Protein AF-G9L1Z5-F1 (afdb_monomer_lite)

InterPro domains:
  IPR001197 Large ribosomal subunit protein uL16, eukaryota/archaea [PTHR11726] (1-67)
  IPR016180 Large ribosomal subunit protein uL16 domain [cd01433] (2-67)
  IPR018255 Large ribosoma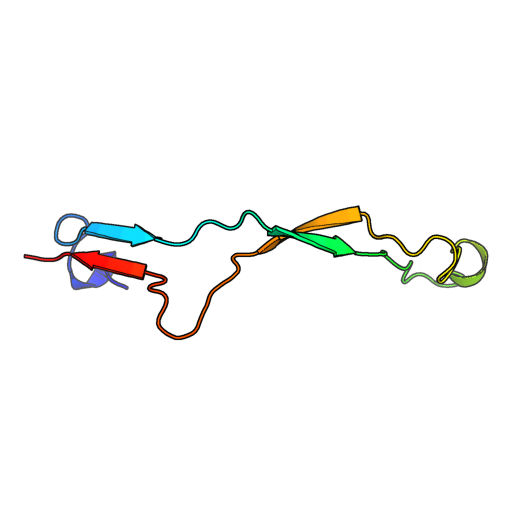l subunit protein uL16, conserved site, eukaryota/archaea [PS01257] (34-55)
  IPR036920 Large ribosomal subunit protein uL16 superfamily [G3DSA:3.90.1170.10] (1-67)
  IPR036920 Large ribosomal subunit protein uL16 superfamily [SSF54686] (1-67)
  IPR047873 Large ribosomal subunit protein uL16 [PF00252] (4-64)

Radius of gyration: 21.02 Å; chains: 1; bounding box: 39×22×53 Å

Organism: Mustela putorius furo (NCBI:txid9669)

Sequence (67 aa):
YMAKFAGKDAFHLRVRVHPFHVLRINKMLSCAGADRLQTGMRGAFGKPQGTCARVSIGQVLLSVRCK

Foldseek 3Di:
DCCVPVNDPQKDKDFPWDFPAFDWFQDQDPDPPSVVVDPVCVVGTGDTDDTGTDDDVPDDGMDMDGD

Structure (mmCIF, N/CA/C/O backbone):
data_AF-G9L1Z5-F1
#
_entry.id   AF-G9L1Z5-F1
#
loop_
_atom_site.group_PDB
_atom_site.id
_atom_site.type_symbol
_atom_site.label_atom_id
_atom_site.label_alt_id
_atom_site.label_comp_id
_atom_site.label_asym_id
_atom_site.label_entity_id
_atom_site.label_seq_id
_atom_site.pdbx_PDB_ins_code
_atom_site.Cartn_x
_atom_site.Cartn_y
_atom_site.Cartn_z
_atom_site.occupancy
_atom_site.B_iso_or_equiv
_atom_site.auth_seq_id
_atom_site.auth_comp_id
_atom_site.auth_asym_id
_atom_site.auth_atom_id
_atom_site.pdbx_PDB_model_num
ATOM 1 N N . TYR A 1 1 ? 0.470 9.707 18.014 1.00 85.50 1 TYR A N 1
ATOM 2 C CA . TYR A 1 1 ? -0.763 10.273 18.597 1.00 85.50 1 TYR A CA 1
ATOM 3 C C . TYR A 1 1 ? -1.303 9.382 19.712 1.00 85.50 1 TYR A C 1
ATOM 5 O O . TYR A 1 1 ? -1.190 9.774 20.862 1.00 85.50 1 TYR A O 1
ATOM 13 N N . MET A 1 2 ? -1.767 8.160 19.423 1.00 85.81 2 MET A N 1
ATOM 14 C CA . MET A 1 2 ? -2.388 7.286 20.438 1.00 85.81 2 MET A CA 1
ATOM 15 C C . MET A 1 2 ? -1.509 7.009 21.666 1.00 85.81 2 MET A C 1
ATOM 17 O O . MET A 1 2 ? -1.973 7.174 22.783 1.00 85.81 2 MET A O 1
ATOM 21 N N . ALA A 1 3 ? -0.215 6.734 21.483 1.00 87.56 3 ALA A N 1
ATOM 22 C CA . ALA A 1 3 ? 0.706 6.543 22.608 1.00 87.56 3 ALA A CA 1
ATOM 23 C C . ALA A 1 3 ? 0.871 7.786 23.510 1.00 87.56 3 ALA A C 1
ATOM 25 O O . ALA A 1 3 ? 1.107 7.637 24.701 1.00 87.56 3 ALA A O 1
ATOM 26 N N . LYS A 1 4 ? 0.732 9.000 22.954 1.00 89.81 4 LYS A N 1
ATOM 27 C CA . LYS A 1 4 ? 0.874 10.262 23.700 1.00 89.81 4 LYS A CA 1
ATOM 28 C C . LYS A 1 4 ? -0.376 10.592 24.522 1.00 89.81 4 LYS A C 1
ATOM 30 O O . LYS A 1 4 ? -0.243 11.161 25.593 1.00 89.81 4 LYS A O 1
ATOM 35 N N . PHE A 1 5 ? -1.564 10.270 24.006 1.00 87.06 5 PHE A N 1
ATOM 36 C CA . PHE A 1 5 ? -2.837 10.703 24.598 1.00 87.06 5 PHE A CA 1
ATOM 37 C C . PHE A 1 5 ? -3.590 9.597 25.345 1.00 87.06 5 PHE A C 1
ATOM 39 O O . PHE A 1 5 ? -4.234 9.891 26.341 1.00 87.06 5 PHE A O 1
ATOM 46 N N . ALA A 1 6 ? -3.513 8.343 24.892 1.00 82.75 6 ALA A N 1
ATOM 47 C CA . ALA A 1 6 ? -4.220 7.218 25.510 1.00 82.75 6 ALA A CA 1
ATOM 48 C C . ALA A 1 6 ? -3.315 6.345 26.400 1.00 82.75 6 ALA A C 1
ATOM 50 O O . ALA A 1 6 ? -3.818 5.569 27.201 1.00 82.75 6 ALA A O 1
ATOM 51 N N . GLY A 1 7 ? -1.987 6.465 26.283 1.00 85.19 7 GLY A N 1
ATOM 52 C CA . GLY A 1 7 ? -1.035 5.546 26.915 1.00 85.19 7 GLY A CA 1
ATOM 53 C C . GLY A 1 7 ? -0.857 4.252 26.110 1.00 85.19 7 GLY A C 1
ATOM 54 O O . GLY A 1 7 ? -1.752 3.819 25.387 1.00 85.19 7 GLY A O 1
ATOM 55 N N . LYS A 1 8 ? 0.336 3.648 26.173 1.00 84.06 8 LYS A N 1
ATOM 56 C CA . LYS A 1 8 ? 0.746 2.538 25.287 1.00 84.06 8 LYS A CA 1
ATOM 57 C C . LYS A 1 8 ? -0.094 1.263 25.459 1.00 84.06 8 LYS A C 1
ATOM 59 O O . LYS A 1 8 ? -0.346 0.589 24.468 1.00 84.06 8 LYS A O 1
ATOM 64 N N . ASP A 1 9 ? -0.552 0.980 26.676 1.00 86.44 9 ASP A N 1
ATOM 65 C CA . ASP A 1 9 ? -1.248 -0.272 27.016 1.00 86.44 9 ASP A CA 1
ATOM 66 C C . ASP A 1 9 ? -2.781 -0.146 26.988 1.00 86.44 9 ASP A C 1
ATOM 68 O O . ASP A 1 9 ? -3.501 -1.116 27.220 1.00 86.44 9 ASP A O 1
ATOM 72 N N . ALA A 1 10 ? -3.304 1.045 26.683 1.00 89.62 10 ALA A N 1
ATOM 73 C CA . ALA A 1 10 ? -4.741 1.311 26.657 1.00 89.62 10 ALA A CA 1
ATOM 74 C C . ALA A 1 10 ? -5.427 0.882 25.348 1.00 89.62 10 ALA A C 1
ATOM 76 O O . ALA A 1 10 ? -6.656 0.877 25.267 1.00 89.62 10 ALA A O 1
ATOM 77 N N . PHE A 1 11 ? -4.657 0.539 24.310 1.00 91.38 11 PHE A N 1
ATOM 78 C CA . PHE A 1 11 ? -5.193 0.212 22.993 1.00 91.38 11 PHE A CA 1
ATOM 79 C C . PHE A 1 11 ? -4.444 -0.945 22.325 1.00 91.38 11 PHE A C 1
ATOM 81 O O . PHE A 1 11 ? -3.232 -1.098 22.442 1.00 91.38 11 PHE A O 1
ATOM 88 N N . HIS A 1 12 ? -5.175 -1.730 21.539 1.00 92.12 12 HIS A N 1
ATOM 89 C CA . HIS A 1 12 ? -4.639 -2.760 20.659 1.00 92.12 12 HIS A CA 1
ATOM 90 C C . HIS A 1 12 ? -4.922 -2.383 19.202 1.00 92.12 12 HIS A C 1
ATOM 92 O O . HIS A 1 12 ? -6.047 -2.534 18.709 1.00 92.12 12 HIS A O 1
ATOM 98 N N . LEU A 1 13 ? -3.886 -1.938 18.492 1.00 93.06 13 LEU A N 1
ATOM 99 C CA . LEU A 1 13 ? -3.944 -1.616 17.067 1.00 93.06 13 LEU A CA 1
ATOM 100 C C . LEU A 1 13 ? -3.484 -2.808 16.223 1.00 93.06 13 LEU A C 1
ATOM 102 O O . LEU A 1 13 ? -2.431 -3.389 16.469 1.00 93.06 13 LEU A O 1
ATOM 106 N N . ARG A 1 14 ? -4.254 -3.146 15.186 1.00 94.56 14 ARG A N 1
ATOM 107 C CA . ARG A 1 14 ? -3.877 -4.131 14.169 1.00 94.56 14 ARG A CA 1
ATOM 108 C C . ARG A 1 14 ? -4.024 -3.537 12.776 1.00 94.56 14 ARG A C 1
ATOM 110 O O . ARG A 1 14 ? -5.104 -3.081 12.400 1.00 94.56 14 ARG A O 1
ATOM 117 N N . VAL A 1 15 ? -2.955 -3.628 11.992 1.00 95.56 15 VAL A N 1
ATOM 118 C CA . VAL A 1 15 ? -3.012 -3.436 10.540 1.0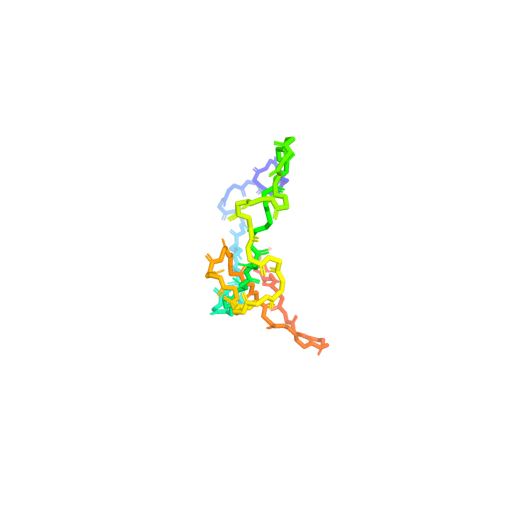0 95.56 15 VAL A CA 1
ATOM 119 C C . VAL A 1 15 ? -3.609 -4.702 9.934 1.00 95.56 15 VAL A C 1
ATOM 121 O O . VAL A 1 15 ? -3.111 -5.804 10.171 1.00 95.56 15 VAL A O 1
ATOM 124 N N . ARG A 1 16 ? -4.735 -4.566 9.234 1.00 94.25 16 ARG A N 1
ATOM 125 C CA . ARG A 1 16 ? -5.475 -5.711 8.682 1.00 94.25 16 ARG A CA 1
ATOM 126 C C . ARG A 1 16 ? -4.990 -6.116 7.298 1.00 94.25 16 ARG A C 1
ATOM 128 O O . ARG A 1 16 ? -5.144 -7.275 6.929 1.00 94.25 16 ARG A O 1
ATOM 135 N N . VAL A 1 17 ? -4.422 -5.177 6.547 1.00 95.94 17 VAL A N 1
ATOM 136 C CA . VAL A 1 17 ? -4.007 -5.396 5.161 1.00 95.94 17 VAL A CA 1
ATOM 137 C C . VAL A 1 17 ? -2.494 -5.555 5.077 1.00 95.94 17 VAL A C 1
ATOM 139 O O . VAL A 1 17 ? -1.747 -4.793 5.686 1.00 95.94 17 VAL A O 1
ATOM 142 N N . HIS A 1 18 ? -2.049 -6.538 4.295 1.00 95.25 18 HIS A N 1
ATOM 143 C CA . HIS A 1 18 ? -0.638 -6.833 4.072 1.00 95.25 18 HIS A CA 1
ATOM 144 C C . HIS A 1 18 ? -0.231 -6.507 2.625 1.00 95.25 18 HIS A C 1
ATOM 146 O O . HIS A 1 18 ? -0.972 -6.831 1.690 1.00 95.25 18 HIS A O 1
ATOM 152 N N . PRO A 1 19 ? 0.930 -5.864 2.412 1.00 96.62 19 PRO A N 1
ATOM 153 C CA . PRO A 1 19 ? 1.374 -5.472 1.083 1.00 96.62 19 PRO A CA 1
ATOM 154 C C . PRO A 1 19 ? 2.094 -6.629 0.375 1.00 96.62 19 PRO A C 1
ATOM 156 O O . PRO A 1 19 ? 3.309 -6.774 0.477 1.00 96.62 19 PRO A O 1
ATOM 159 N N . PHE A 1 20 ? 1.341 -7.452 -0.357 1.00 95.75 20 PHE A N 1
ATOM 160 C CA . PHE A 1 20 ? 1.898 -8.570 -1.136 1.00 95.75 20 PHE A CA 1
ATOM 161 C C . PHE A 1 20 ? 2.117 -8.251 -2.618 1.00 95.75 20 PHE A C 1
ATOM 163 O O . PHE A 1 20 ? 2.842 -8.969 -3.303 1.00 95.75 20 PHE A O 1
ATOM 170 N N . HIS A 1 21 ? 1.491 -7.198 -3.147 1.00 97.25 21 HIS A N 1
ATOM 171 C CA . HIS A 1 21 ? 1.586 -6.900 -4.572 1.00 97.25 21 HIS A CA 1
ATOM 172 C C . HIS A 1 21 ? 2.865 -6.120 -4.876 1.00 97.25 21 HIS A C 1
ATOM 174 O O . HIS A 1 21 ? 3.057 -5.025 -4.357 1.00 97.25 21 HIS A O 1
ATOM 180 N N . VAL A 1 22 ? 3.731 -6.666 -5.728 1.00 96.94 22 VAL A N 1
ATOM 181 C CA . VAL A 1 22 ? 5.017 -6.055 -6.081 1.00 96.94 22 VAL A CA 1
ATOM 182 C C . VAL A 1 22 ? 4.854 -5.090 -7.254 1.00 96.94 22 VAL A C 1
ATOM 184 O O . VAL A 1 22 ? 4.447 -5.480 -8.348 1.00 96.94 22 VAL A O 1
ATOM 187 N N . LEU A 1 23 ? 5.229 -3.836 -7.029 1.00 97.56 23 LEU A N 1
ATOM 188 C CA . LEU A 1 23 ? 5.343 -2.798 -8.044 1.00 97.56 23 LEU A CA 1
ATOM 189 C C . LEU A 1 23 ? 6.676 -2.930 -8.783 1.00 97.56 23 LEU A C 1
ATOM 191 O O . LEU A 1 23 ? 7.724 -3.183 -8.178 1.00 97.56 23 LEU A O 1
ATOM 195 N N . ARG A 1 24 ? 6.629 -2.734 -10.102 1.00 97.19 24 ARG A N 1
ATOM 196 C CA . ARG A 1 24 ? 7.790 -2.815 -10.992 1.00 97.19 24 ARG A CA 1
ATOM 197 C C . ARG A 1 24 ? 8.083 -1.463 -11.624 1.00 97.19 24 ARG A C 1
ATOM 199 O O . ARG A 1 24 ? 7.155 -0.760 -12.010 1.00 97.19 24 ARG A O 1
ATOM 206 N N . ILE A 1 25 ? 9.366 -1.149 -11.786 1.00 96.50 25 ILE A N 1
ATOM 207 C CA . ILE A 1 25 ? 9.835 0.067 -12.458 1.00 96.50 25 ILE A CA 1
ATOM 208 C C . ILE A 1 25 ? 10.815 -0.270 -13.580 1.00 96.50 25 ILE A C 1
ATOM 210 O O . ILE A 1 25 ? 11.757 -1.045 -13.392 1.00 96.50 25 ILE A O 1
ATOM 214 N N . ASN A 1 26 ? 10.607 0.330 -14.752 1.00 94.31 26 ASN A N 1
ATOM 215 C CA . ASN A 1 26 ? 11.638 0.421 -15.780 1.00 94.31 26 ASN A CA 1
ATOM 216 C C . ASN A 1 26 ? 12.438 1.703 -15.526 1.00 94.31 26 ASN A C 1
ATOM 218 O O . ASN A 1 26 ? 11.978 2.799 -15.839 1.00 94.31 26 ASN A O 1
ATOM 222 N N . LYS A 1 27 ? 13.581 1.585 -14.846 1.00 90.50 27 LYS A N 1
ATOM 223 C CA . LYS A 1 27 ? 14.330 2.753 -14.375 1.00 90.50 27 LYS A CA 1
ATOM 224 C 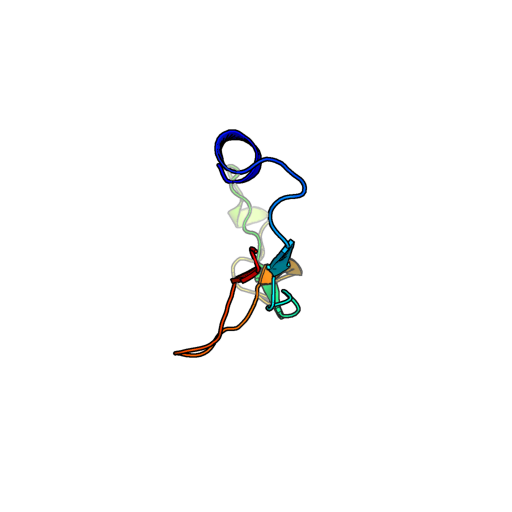C . LYS A 1 27 ? 15.107 3.386 -15.532 1.00 90.50 27 LYS A C 1
ATOM 226 O O . LYS A 1 27 ? 16.042 2.778 -16.044 1.00 90.50 27 LYS A O 1
ATOM 231 N N . MET 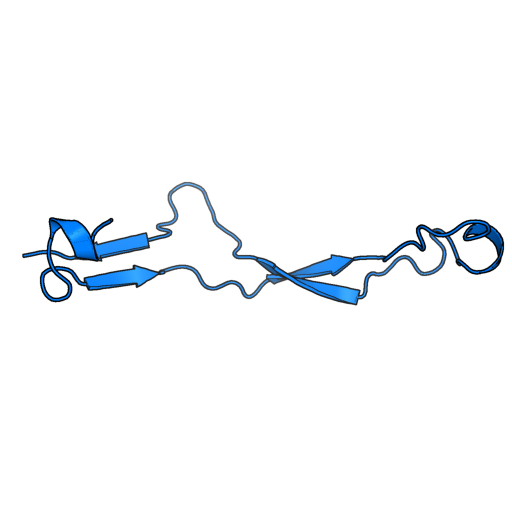A 1 28 ? 14.729 4.608 -15.903 1.00 90.62 28 MET A N 1
ATOM 232 C CA . MET A 1 28 ? 15.452 5.419 -16.886 1.00 90.62 28 MET A CA 1
ATOM 233 C C . MET A 1 28 ? 16.687 6.069 -16.231 1.00 90.62 28 MET A C 1
ATOM 235 O O . MET A 1 28 ? 16.697 6.324 -15.022 1.00 90.62 28 MET A O 1
ATOM 239 N N . LEU A 1 29 ? 17.727 6.335 -17.018 1.00 89.81 29 LEU A N 1
ATOM 240 C CA . LEU A 1 29 ? 18.910 7.082 -16.590 1.00 89.81 29 LEU A CA 1
ATOM 241 C C . LEU A 1 29 ? 18.606 8.584 -16.678 1.00 89.81 29 LEU A C 1
ATOM 243 O O . LEU A 1 29 ? 18.106 9.054 -17.691 1.00 89.81 29 LEU A O 1
ATOM 247 N N . SER A 1 30 ? 18.923 9.346 -15.630 1.00 91.75 30 SER A N 1
ATOM 248 C CA . SER A 1 30 ? 18.664 10.800 -15.574 1.00 91.75 30 SER A CA 1
ATOM 249 C C . SER A 1 30 ? 19.901 11.660 -15.872 1.00 91.75 30 SER A C 1
ATOM 251 O O . SER A 1 30 ? 19.900 12.854 -15.592 1.00 91.75 30 SER A O 1
ATOM 253 N N . CYS A 1 31 ? 20.981 11.067 -16.385 1.00 90.94 31 CYS A N 1
ATOM 254 C CA . CYS A 1 31 ? 22.260 11.751 -16.608 1.00 90.94 31 CYS A CA 1
ATOM 255 C C . CYS A 1 31 ? 22.394 12.274 -18.051 1.00 90.94 31 CYS A C 1
ATOM 257 O O . CYS A 1 31 ? 21.750 11.764 -18.967 1.00 90.94 31 CYS A O 1
ATOM 259 N N . ALA A 1 32 ? 23.269 13.263 -18.273 1.00 91.25 32 ALA A N 1
ATOM 260 C CA . ALA A 1 32 ? 23.561 13.769 -19.615 1.00 91.25 32 ALA A CA 1
ATOM 261 C C . ALA A 1 32 ? 24.076 12.642 -20.530 1.00 91.25 32 ALA A C 1
ATOM 263 O O . ALA A 1 32 ? 24.966 11.881 -20.151 1.00 91.25 32 ALA A O 1
ATOM 264 N N . GLY A 1 33 ? 23.502 12.527 -21.730 1.00 90.31 33 GLY A N 1
ATOM 265 C CA . GLY A 1 33 ? 23.828 11.449 -22.668 1.00 90.31 33 GLY A CA 1
ATOM 266 C C . GLY A 1 33 ? 23.165 10.099 -22.362 1.00 90.31 33 GLY A C 1
ATOM 267 O O . GLY A 1 33 ? 23.597 9.091 -22.922 1.00 90.31 33 GLY A O 1
ATOM 268 N N . ALA A 1 34 ? 22.126 10.056 -21.515 1.00 91.31 34 ALA A N 1
ATOM 269 C CA . ALA A 1 34 ? 21.366 8.840 -21.203 1.00 91.31 34 ALA A CA 1
ATOM 270 C C . ALA A 1 34 ? 20.882 8.088 -22.454 1.00 91.31 34 ALA A C 1
ATOM 272 O O . ALA A 1 34 ? 20.940 6.860 -22.479 1.00 91.31 34 ALA A O 1
ATOM 273 N N . ASP A 1 35 ? 20.502 8.802 -23.515 1.00 89.12 35 ASP A N 1
ATOM 274 C CA . ASP A 1 35 ? 20.011 8.209 -24.766 1.00 89.12 35 ASP A CA 1
ATOM 275 C C . ASP A 1 35 ? 21.028 7.283 -25.446 1.00 89.12 35 ASP A C 1
ATOM 277 O O . ASP A 1 35 ? 20.647 6.355 -26.154 1.00 89.12 35 ASP A O 1
ATOM 281 N N . ARG A 1 36 ? 22.333 7.496 -25.215 1.00 88.75 36 ARG A N 1
ATOM 282 C CA . ARG A 1 36 ? 23.396 6.649 -25.783 1.00 88.75 36 ARG A CA 1
ATOM 283 C C . ARG A 1 36 ? 23.540 5.309 -25.068 1.00 88.75 36 ARG A C 1
ATOM 285 O O . ARG A 1 36 ? 24.014 4.348 -25.664 1.00 88.75 36 ARG A O 1
ATOM 292 N N . LEU A 1 37 ? 23.198 5.267 -23.782 1.00 85.19 37 LEU A N 1
ATOM 293 C CA . LEU A 1 37 ? 23.436 4.119 -22.901 1.00 85.19 37 LEU A CA 1
ATOM 294 C C . LEU A 1 37 ? 22.151 3.359 -22.574 1.00 85.19 37 LEU A C 1
ATOM 296 O O . LEU A 1 37 ? 22.196 2.191 -22.192 1.00 85.19 37 LEU A O 1
ATOM 300 N N . GLN A 1 38 ? 21.003 4.012 -22.704 1.00 86.44 38 GLN A N 1
ATOM 301 C CA . GLN A 1 38 ? 19.726 3.440 -22.340 1.00 86.44 38 GLN A CA 1
ATOM 302 C C . GLN A 1 38 ? 19.041 2.773 -23.535 1.00 86.44 38 GLN A C 1
ATOM 304 O O . GLN A 1 38 ? 19.072 3.261 -24.657 1.00 86.44 38 GLN A O 1
ATOM 309 N N . THR A 1 39 ? 18.321 1.681 -23.284 1.00 87.62 39 THR A N 1
ATOM 310 C CA . THR A 1 39 ? 17.501 1.003 -24.299 1.00 87.62 39 THR A CA 1
ATOM 311 C C . THR A 1 39 ? 16.119 1.640 -24.500 1.00 87.62 39 THR A C 1
ATOM 313 O O . THR A 1 39 ? 15.277 1.069 -25.195 1.00 87.62 39 THR A O 1
ATOM 316 N N . GLY A 1 40 ? 15.854 2.800 -23.885 1.00 89.06 40 GLY A N 1
ATOM 317 C CA . GLY A 1 40 ? 14.540 3.445 -23.885 1.00 89.06 40 GLY A CA 1
ATOM 318 C C . GLY A 1 40 ? 13.442 2.492 -23.399 1.00 89.06 40 GLY A C 1
ATOM 319 O O . GLY A 1 40 ? 13.511 1.9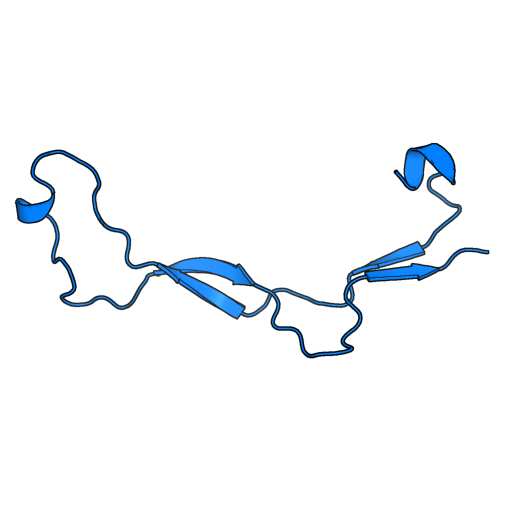66 -22.288 1.00 89.06 40 GLY A O 1
ATOM 320 N N . MET A 1 41 ? 12.448 2.246 -24.257 1.00 94.50 41 MET A N 1
ATOM 321 C CA . MET A 1 41 ? 11.327 1.332 -23.989 1.00 94.50 41 MET A CA 1
ATOM 322 C C . MET A 1 41 ? 11.535 -0.093 -24.532 1.00 94.50 41 MET A C 1
ATOM 324 O O . MET A 1 41 ? 10.663 -0.952 -24.377 1.00 94.50 41 MET A O 1
ATOM 328 N N . ARG A 1 42 ? 12.684 -0.398 -25.148 1.00 92.00 42 ARG A N 1
ATOM 329 C CA . ARG A 1 42 ? 13.004 -1.770 -25.564 1.00 92.00 42 ARG A CA 1
ATOM 330 C C . ARG A 1 42 ? 13.282 -2.622 -24.322 1.00 92.00 42 ARG A C 1
ATOM 332 O O . ARG A 1 42 ? 14.186 -2.306 -23.552 1.00 92.00 42 ARG A O 1
ATOM 339 N N . GLY A 1 43 ? 12.518 -3.704 -24.143 1.00 90.81 43 GLY A N 1
ATOM 340 C CA . GLY A 1 43 ? 12.604 -4.551 -22.947 1.00 90.81 43 GLY A CA 1
ATOM 341 C C . GLY A 1 43 ? 12.057 -3.882 -21.680 1.00 90.81 43 GLY A C 1
ATOM 342 O O . GLY A 1 43 ? 12.573 -4.130 -20.599 1.00 90.81 43 GLY A O 1
ATOM 343 N N . ALA A 1 44 ? 11.020 -3.042 -21.799 1.00 93.50 44 ALA A N 1
ATOM 344 C CA . ALA A 1 44 ? 10.479 -2.202 -20.720 1.00 93.50 44 ALA A CA 1
ATOM 345 C C . ALA A 1 44 ? 9.842 -2.938 -19.521 1.00 93.50 44 ALA A C 1
ATOM 347 O O . ALA A 1 44 ? 9.204 -2.305 -18.676 1.00 93.50 44 ALA A O 1
ATOM 348 N N . PHE A 1 45 ? 9.976 -4.261 -19.414 1.00 95.00 45 PHE A N 1
ATOM 349 C CA . PHE A 1 45 ? 9.491 -4.971 -18.241 1.00 95.00 45 PHE A CA 1
ATOM 350 C C . PHE A 1 45 ? 10.340 -4.604 -17.022 1.00 95.00 45 PHE A C 1
ATOM 352 O O . PHE A 1 45 ? 11.530 -4.903 -16.943 1.00 95.00 45 PHE A O 1
ATOM 359 N N . GLY A 1 46 ? 9.706 -3.914 -16.077 1.00 94.50 46 GLY A N 1
ATOM 360 C CA . GLY A 1 46 ? 10.392 -3.344 -14.930 1.00 94.50 46 GLY A CA 1
ATOM 361 C C . GLY A 1 46 ? 10.905 -4.378 -13.931 1.00 94.50 46 GLY A C 1
ATOM 362 O O . GLY A 1 46 ? 10.415 -5.505 -13.841 1.00 94.50 46 GLY A O 1
ATOM 363 N N . LYS A 1 47 ? 11.857 -3.952 -13.105 1.00 95.69 47 LYS A N 1
ATOM 364 C CA . LYS A 1 47 ? 12.331 -4.722 -11.950 1.00 95.69 47 LYS A CA 1
ATOM 365 C C . LYS A 1 47 ? 11.489 -4.389 -10.711 1.00 95.69 47 LYS A C 1
ATOM 367 O O . LYS A 1 47 ? 10.975 -3.272 -10.629 1.00 95.69 47 LYS A O 1
ATOM 372 N N . PRO A 1 48 ? 11.338 -5.315 -9.749 1.00 96.81 48 PRO A N 1
ATOM 373 C CA . PRO A 1 48 ? 10.701 -5.040 -8.461 1.00 96.81 48 PRO A CA 1
ATOM 374 C C . PRO A 1 48 ? 11.313 -3.820 -7.759 1.00 96.81 48 PRO A C 1
ATOM 376 O O . PRO A 1 48 ? 12.534 -3.748 -7.632 1.00 96.81 48 PRO A O 1
ATOM 379 N N . GLN A 1 49 ? 10.485 -2.882 -7.292 1.00 95.88 49 GLN A N 1
ATOM 380 C CA . GLN A 1 49 ? 10.946 -1.704 -6.539 1.00 95.88 49 GLN A CA 1
ATOM 381 C C . GLN A 1 49 ? 10.267 -1.557 -5.178 1.00 95.88 49 GLN A C 1
ATOM 383 O O . GLN A 1 49 ? 10.907 -1.142 -4.217 1.00 95.88 49 GLN A O 1
ATOM 388 N N . GLY A 1 50 ? 8.978 -1.879 -5.088 1.00 95.81 50 GLY A N 1
ATOM 389 C CA . GLY A 1 50 ? 8.207 -1.704 -3.861 1.00 95.81 50 GLY A CA 1
ATOM 390 C C . GLY A 1 50 ? 7.042 -2.671 -3.780 1.00 95.81 50 GLY A C 1
ATOM 391 O O . GLY A 1 50 ? 6.721 -3.354 -4.751 1.00 95.81 50 GLY A O 1
ATOM 392 N N . THR A 1 51 ? 6.401 -2.727 -2.619 1.00 96.38 51 THR A N 1
ATOM 393 C CA . THR A 1 51 ? 5.178 -3.500 -2.408 1.00 96.38 51 THR A CA 1
ATOM 394 C C . THR A 1 51 ? 4.004 -2.568 -2.150 1.00 96.38 51 THR A C 1
ATOM 396 O O . THR A 1 51 ? 4.158 -1.453 -1.656 1.00 96.38 51 THR A O 1
ATOM 399 N N . CYS A 1 52 ? 2.808 -3.017 -2.499 1.00 95.31 52 CYS A N 1
ATOM 400 C CA . CYS A 1 52 ? 1.574 -2.315 -2.209 1.00 95.31 52 CYS A CA 1
ATOM 401 C C . CYS A 1 52 ? 0.490 -3.293 -1.753 1.00 95.31 52 CYS A C 1
ATOM 403 O O . CYS A 1 52 ? 0.514 -4.499 -2.024 1.00 95.31 52 CYS A O 1
ATOM 405 N N . ALA A 1 53 ? -0.456 -2.740 -1.009 1.00 96.50 53 ALA A N 1
ATOM 406 C CA . ALA A 1 53 ? -1.640 -3.421 -0.533 1.00 96.50 53 ALA A CA 1
ATOM 407 C C . ALA A 1 53 ? -2.806 -3.095 -1.472 1.00 96.50 53 ALA A C 1
ATOM 409 O O . ALA A 1 53 ? -3.166 -1.931 -1.632 1.00 96.50 53 ALA A O 1
ATOM 410 N N . ARG A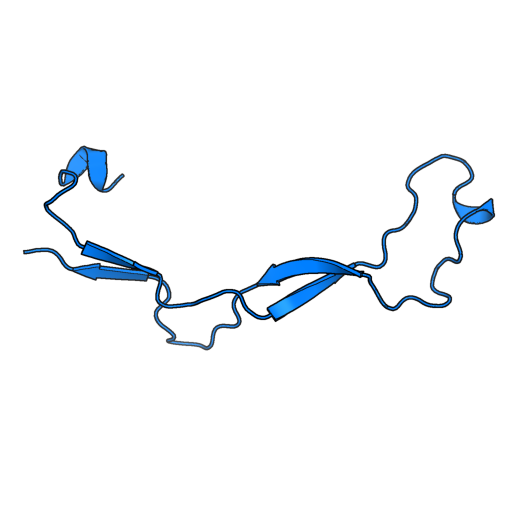 1 54 ? -3.404 -4.116 -2.092 1.00 96.00 54 ARG A N 1
ATOM 411 C CA . ARG A 1 54 ? -4.622 -3.948 -2.896 1.00 96.00 54 ARG A CA 1
ATOM 412 C C . ARG A 1 54 ? -5.828 -3.944 -1.965 1.00 96.00 54 ARG A C 1
ATOM 414 O O . ARG A 1 54 ? -5.960 -4.853 -1.147 1.00 96.00 54 ARG A O 1
ATOM 421 N N . VAL A 1 55 ? -6.680 -2.929 -2.088 1.00 96.38 55 VAL A N 1
ATOM 422 C CA . VAL A 1 55 ? -7.829 -2.722 -1.198 1.00 96.38 55 VAL A CA 1
ATOM 423 C C . VAL A 1 55 ? -9.101 -2.455 -1.996 1.00 96.38 55 VAL A C 1
ATOM 425 O O . VAL A 1 55 ? -9.044 -1.824 -3.049 1.00 96.38 55 VAL A O 1
ATOM 428 N N . SER A 1 56 ? -10.233 -2.957 -1.503 1.00 96.69 56 SER A N 1
ATOM 429 C CA . SER A 1 56 ? -11.566 -2.744 -2.089 1.00 96.69 56 SER A CA 1
ATOM 430 C C . SER A 1 56 ? -12.376 -1.720 -1.289 1.00 96.69 56 SER A C 1
ATOM 432 O O . SER A 1 56 ? -12.055 -1.422 -0.136 1.00 96.69 56 SER A O 1
ATOM 434 N N . ILE A 1 57 ? -13.450 -1.196 -1.885 1.00 96.62 57 ILE A N 1
ATOM 435 C CA . ILE A 1 57 ? -14.376 -0.284 -1.198 1.00 96.62 57 ILE A CA 1
ATOM 436 C C . ILE A 1 57 ? -14.957 -0.996 0.033 1.00 96.62 57 ILE A C 1
ATOM 438 O O . ILE A 1 57 ? -15.425 -2.127 -0.063 1.00 96.62 57 ILE A O 1
ATOM 442 N N . GLY A 1 58 ? -14.882 -0.347 1.198 1.00 94.56 58 GLY A N 1
ATOM 443 C CA . GLY A 1 58 ? -15.341 -0.906 2.476 1.00 94.56 58 GLY A CA 1
ATOM 444 C C . GLY A 1 58 ? -14.348 -1.842 3.181 1.00 94.56 58 GLY A C 1
ATOM 445 O O . GLY A 1 58 ? -14.637 -2.320 4.277 1.00 94.56 58 GLY A O 1
ATOM 446 N N . GLN A 1 59 ? -13.165 -2.098 2.614 1.00 95.38 59 GLN A N 1
ATOM 447 C CA . GLN A 1 59 ? -12.158 -2.937 3.264 1.00 95.38 59 GLN A CA 1
ATOM 448 C C . GLN A 1 59 ? -11.465 -2.199 4.420 1.00 95.38 59 GLN A C 1
ATOM 450 O O . GLN A 1 59 ? -10.878 -1.131 4.248 1.00 95.38 59 GLN A O 1
ATOM 455 N N . VAL A 1 60 ? -11.479 -2.804 5.609 1.00 93.94 60 VAL A N 1
ATOM 456 C CA . VAL A 1 60 ? -10.863 -2.228 6.813 1.00 93.94 60 VAL A CA 1
ATOM 457 C C . VAL A 1 60 ? -9.336 -2.263 6.710 1.00 93.94 60 VAL A C 1
ATOM 459 O O . VAL A 1 60 ? -8.743 -3.333 6.579 1.00 93.94 60 VAL A O 1
ATOM 462 N N . LEU A 1 61 ? -8.695 -1.095 6.825 1.00 94.94 61 LEU A N 1
ATOM 463 C CA . LEU A 1 61 ? -7.232 -0.955 6.782 1.00 94.94 61 LEU A CA 1
ATOM 464 C C . LEU A 1 61 ? -6.594 -1.139 8.163 1.00 94.94 61 LEU A C 1
ATOM 466 O O . LEU A 1 61 ? -5.670 -1.934 8.354 1.00 94.94 61 LEU A O 1
ATOM 470 N N . LEU A 1 62 ? -7.123 -0.406 9.136 1.00 95.31 62 LEU A N 1
ATOM 471 C CA . LEU A 1 62 ? -6.640 -0.340 10.507 1.00 95.31 62 LEU A CA 1
ATOM 472 C C . LEU A 1 62 ? -7.807 -0.652 11.439 1.00 95.31 62 LEU A C 1
ATOM 474 O O . LEU A 1 62 ? -8.905 -0.129 11.268 1.00 95.31 62 LEU A O 1
ATOM 478 N N . SER A 1 63 ? -7.575 -1.511 12.425 1.00 94.44 63 SER A N 1
ATOM 479 C CA . SER A 1 63 ? -8.533 -1.780 13.498 1.00 94.44 63 SER A CA 1
ATOM 480 C C . SER A 1 63 ? -7.885 -1.446 14.831 1.00 94.44 63 SER A C 1
ATOM 482 O O . SER A 1 63 ? -6.789 -1.930 15.117 1.00 94.44 63 SER A O 1
ATOM 484 N N . VAL A 1 64 ? -8.569 -0.660 15.655 1.00 93.25 64 VAL A N 1
ATOM 485 C CA . VAL A 1 64 ? -8.128 -0.326 17.012 1.00 93.25 64 VAL A CA 1
ATOM 486 C C . VAL A 1 64 ? -9.179 -0.830 17.989 1.00 93.25 64 VAL A C 1
ATOM 488 O O . VAL A 1 64 ? -10.368 -0.602 17.788 1.00 93.25 64 VAL A O 1
ATOM 491 N N . ARG A 1 65 ? -8.739 -1.559 19.013 1.00 92.25 65 ARG A N 1
ATOM 492 C CA . ARG A 1 65 ? -9.572 -1.995 20.137 1.00 92.25 65 ARG A CA 1
ATOM 493 C C . ARG A 1 65 ? -9.106 -1.261 21.386 1.00 92.25 65 ARG A C 1
ATOM 495 O O . ARG A 1 65 ? -7.915 -1.306 21.680 1.00 92.25 65 ARG A O 1
ATOM 502 N N . CYS A 1 66 ? -10.025 -0.629 22.098 1.00 88.56 66 CYS A N 1
ATOM 503 C CA . CYS A 1 66 ? -9.788 0.006 23.394 1.00 88.56 66 CYS A CA 1
ATOM 504 C C . CYS A 1 66 ? -10.763 -0.595 24.417 1.00 88.56 66 CYS A C 1
ATOM 506 O O . CYS A 1 66 ? -11.724 -1.256 24.011 1.00 88.56 66 CYS A O 1
ATOM 508 N N . LYS A 1 67 ? -10.484 -0.411 25.711 1.00 82.81 67 LYS A N 1
ATOM 509 C CA . LYS A 1 67 ? -11.482 -0.659 26.762 1.00 82.81 67 LYS A CA 1
ATOM 510 C C . LYS A 1 67 ? -12.580 0.394 26.725 1.00 82.81 67 LYS A C 1
ATOM 512 O O . LYS A 1 67 ? -12.254 1.546 26.362 1.00 82.81 67 LYS A O 1
#

pLDDT: mean 92.31, std 4.02, range [82.75, 97.56]

Secondary structure (DSSP, 8-state):
-HHHHT-TTSEEEEE-----EEEEE-----STTHHHH--TTTT--PEEEEEE----TT---EEEEE-